Protein AF-A0A317XQA5-F1 (afdb_monomer_lite)

Foldseek 3Di:
DDDDDDDDDDDDDDDPDDDPDDDDDPPPPQDKDQAEEDQVVFCQQAADQGDFQKFKAFEPDDFSVQKIWGPVQNPQKYAYPVRGMIMGGAAAPVGWTWIAGHPFWIKTWHDQDQDPNGTWIKIWIGTPRDIDIDIGGGNDHPDHDYHDDDD

Organism: NCBI:txid1882483

Secondary structure (DSSP, 8-state):
-----------------------------PPEEPPEE-HHHHHHHHSTT--TTEEEEEESS--GGGEEEEGGGGGGEEE-TTSSEEEEE-B-SSS-EEEEETTTEEEEEEEEEEETTEEEEEEEEEETTEEEEEEE-TTSEEEEEPP----

Structure (mmCIF, N/CA/C/O backbone):
data_AF-A0A317XQA5-F1
#
_entry.id   AF-A0A317XQA5-F1
#
loop_
_atom_site.group_PDB
_atom_site.id
_atom_site.type_symbol
_atom_site.label_atom_id
_atom_site.label_alt_id
_atom_site.label_comp_id
_atom_site.label_asym_id
_atom_site.label_entity_id
_atom_site.label_seq_id
_atom_site.pdbx_PDB_ins_code
_atom_site.Cartn_x
_atom_site.Cartn_y
_atom_site.Cartn_z
_atom_sit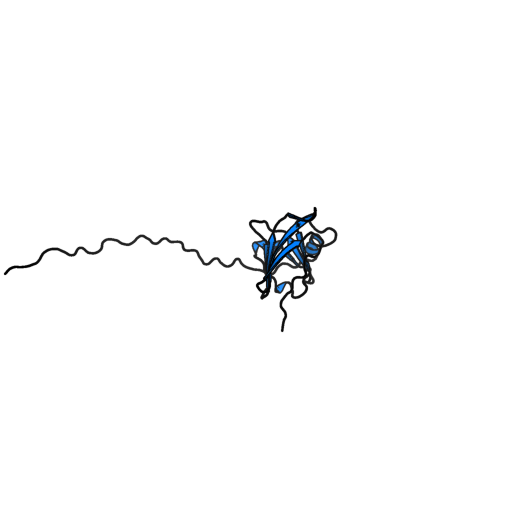e.occupancy
_atom_site.B_iso_or_equiv
_atom_site.auth_seq_id
_atom_site.auth_comp_id
_atom_site.auth_asym_id
_atom_site.auth_atom_id
_atom_site.pdbx_PDB_model_num
ATOM 1 N N . MET A 1 1 ? 91.161 17.624 8.466 1.00 48.50 1 MET A N 1
ATOM 2 C CA . MET A 1 1 ? 90.703 16.266 8.095 1.00 48.50 1 MET A CA 1
ATOM 3 C C . MET A 1 1 ? 90.103 15.613 9.326 1.00 48.50 1 MET A C 1
ATOM 5 O O . MET A 1 1 ? 90.507 15.982 10.418 1.00 48.50 1 MET A O 1
ATOM 9 N N . ILE A 1 2 ? 89.198 14.654 9.121 1.00 44.75 2 ILE A N 1
ATOM 10 C CA . ILE A 1 2 ? 88.363 13.944 10.108 1.00 44.75 2 ILE A CA 1
ATOM 11 C C . ILE A 1 2 ? 87.007 14.627 10.302 1.00 44.75 2 ILE A C 1
ATOM 13 O O . ILE A 1 2 ? 86.794 15.465 11.170 1.00 44.75 2 ILE A O 1
ATOM 17 N N . GLY A 1 3 ? 86.083 14.242 9.427 1.00 39.31 3 GLY A N 1
ATOM 18 C CA . GLY A 1 3 ? 84.662 14.478 9.578 1.00 39.31 3 GLY A CA 1
ATOM 19 C C . GLY A 1 3 ? 83.924 13.153 9.436 1.00 39.31 3 GLY A C 1
ATOM 20 O O . GLY A 1 3 ? 84.233 12.379 8.535 1.00 39.31 3 GLY A O 1
ATOM 21 N N . ARG A 1 4 ? 82.908 12.997 10.294 1.00 45.53 4 ARG A N 1
ATOM 22 C CA . ARG A 1 4 ? 81.760 12.080 10.210 1.00 45.53 4 ARG A CA 1
ATOM 23 C C . ARG A 1 4 ? 82.045 10.606 10.492 1.00 45.53 4 ARG A C 1
ATOM 25 O O . ARG A 1 4 ? 82.636 9.923 9.676 1.00 45.53 4 ARG A O 1
ATOM 32 N N . THR A 1 5 ? 81.465 10.086 11.573 1.00 46.94 5 THR A N 1
ATOM 33 C CA . THR A 1 5 ? 80.358 9.111 11.488 1.00 46.94 5 THR A CA 1
ATOM 34 C C . THR A 1 5 ? 79.677 9.052 12.855 1.00 46.94 5 THR A C 1
ATOM 36 O O . THR A 1 5 ? 80.315 8.689 13.837 1.00 46.94 5 THR A O 1
ATOM 39 N N . VAL A 1 6 ? 78.403 9.434 12.942 1.00 49.72 6 VAL A N 1
ATOM 40 C CA . VAL A 1 6 ? 77.601 9.268 14.158 1.00 49.72 6 VAL A CA 1
ATOM 41 C C . VAL A 1 6 ? 76.166 8.884 13.769 1.00 49.72 6 VAL A C 1
ATOM 43 O O . VAL A 1 6 ? 75.566 9.537 12.920 1.00 49.72 6 VAL A O 1
ATOM 46 N N . LEU A 1 7 ? 75.673 7.864 14.482 1.00 48.03 7 LEU A N 1
ATOM 47 C CA . LEU A 1 7 ? 74.283 7.485 14.788 1.00 48.03 7 LEU A CA 1
ATOM 48 C C . LEU A 1 7 ? 73.456 6.689 13.753 1.00 48.03 7 LEU A C 1
ATOM 50 O O . LEU A 1 7 ? 72.710 7.220 12.942 1.00 48.03 7 LEU A O 1
ATOM 54 N N . THR A 1 8 ? 73.598 5.365 13.880 1.00 49.31 8 THR A N 1
ATOM 55 C CA . THR A 1 8 ? 72.561 4.354 14.191 1.00 49.31 8 THR A CA 1
ATOM 56 C C . THR A 1 8 ? 71.133 4.567 13.661 1.00 49.31 8 THR A C 1
ATOM 58 O O . THR A 1 8 ? 70.359 5.347 14.208 1.00 49.31 8 THR A O 1
ATOM 61 N N . PHE A 1 9 ? 70.736 3.743 12.684 1.00 46.00 9 PHE A N 1
ATOM 62 C CA . PHE A 1 9 ? 69.337 3.522 12.306 1.00 46.00 9 PHE A CA 1
ATOM 63 C C . PHE A 1 9 ? 68.719 2.432 13.195 1.00 46.00 9 PHE A C 1
ATOM 65 O O . PHE A 1 9 ? 69.085 1.264 13.087 1.00 46.00 9 PHE A O 1
ATOM 72 N N . ALA A 1 10 ? 67.761 2.804 14.042 1.00 55.62 10 ALA A N 1
ATOM 73 C CA . ALA A 1 10 ? 66.785 1.883 14.617 1.00 55.62 10 ALA A CA 1
ATOM 74 C C . ALA A 1 10 ? 65.452 2.139 13.905 1.00 55.62 10 ALA A C 1
ATOM 76 O O . ALA A 1 10 ? 64.848 3.196 14.085 1.00 55.62 10 ALA A O 1
ATOM 77 N N . LEU A 1 11 ? 65.023 1.211 13.049 1.00 50.00 11 LEU A N 1
ATOM 78 C CA . LEU A 1 11 ? 63.776 1.326 12.296 1.00 50.00 11 LEU A CA 1
ATOM 79 C C . LEU A 1 11 ? 62.838 0.161 12.627 1.00 50.00 11 LEU A C 1
ATOM 81 O O . LEU A 1 11 ? 63.187 -1.000 12.442 1.00 50.00 11 LEU A O 1
ATOM 85 N N . LEU A 1 12 ? 61.629 0.566 13.032 1.00 45.25 12 LEU A N 1
ATO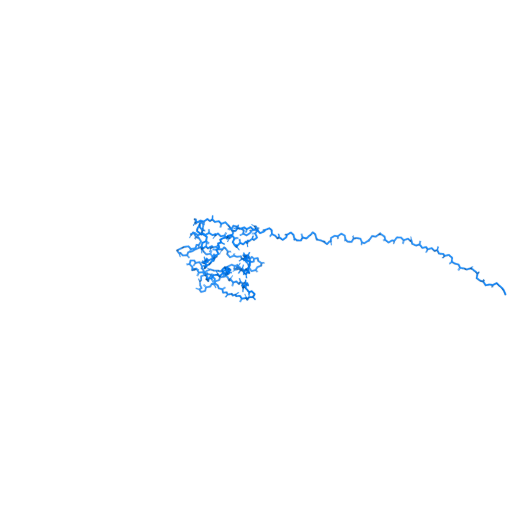M 86 C CA . LEU A 1 12 ? 60.336 -0.116 12.908 1.00 45.25 12 LEU A CA 1
ATOM 87 C C . LEU A 1 12 ? 60.011 -1.214 13.929 1.00 45.25 12 LEU A C 1
ATOM 89 O O . LEU A 1 12 ? 59.957 -2.401 13.623 1.00 45.25 12 LEU A O 1
ATOM 93 N N . ALA A 1 13 ? 59.647 -0.764 15.131 1.00 50.22 13 ALA A N 1
ATOM 94 C CA . ALA A 1 13 ? 58.712 -1.485 15.984 1.00 50.22 13 ALA A CA 1
ATOM 95 C C . ALA A 1 13 ? 57.264 -1.062 15.661 1.00 50.22 13 ALA A C 1
ATOM 97 O O . ALA A 1 13 ? 56.937 0.122 15.678 1.00 50.22 13 ALA A O 1
ATOM 98 N N . SER A 1 14 ? 56.424 -2.069 15.422 1.00 55.62 14 SER A N 1
ATOM 99 C CA . SER A 1 14 ? 54.990 -2.124 15.737 1.00 55.62 14 SER A CA 1
ATOM 100 C C . SER A 1 14 ? 54.060 -1.050 15.159 1.00 55.62 14 SER A C 1
ATOM 102 O 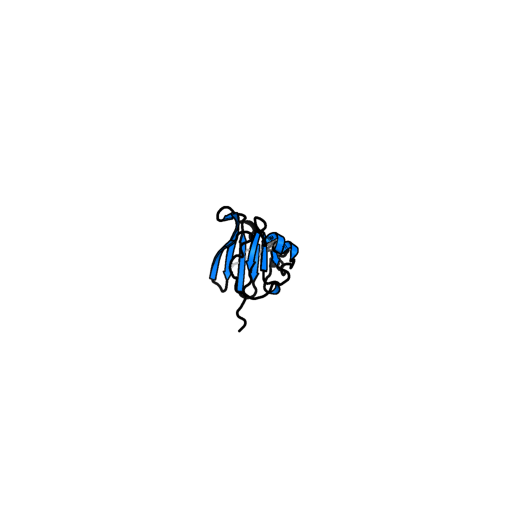O . SER A 1 14 ? 53.789 -0.018 15.765 1.00 55.62 14 SER A O 1
ATOM 104 N N . SER A 1 15 ? 53.420 -1.386 14.038 1.00 51.62 15 SER A N 1
ATOM 105 C CA . SER A 1 15 ? 52.163 -0.759 13.601 1.00 51.62 15 SER A CA 1
ATOM 106 C C . SER A 1 15 ? 51.168 -1.826 13.128 1.00 51.62 15 SER A C 1
ATOM 108 O O . SER A 1 15 ? 50.674 -1.785 12.008 1.00 51.62 15 SER A O 1
ATOM 110 N N . ILE A 1 16 ? 50.895 -2.820 13.976 1.00 59.44 16 ILE A N 1
ATOM 111 C CA . ILE A 1 16 ? 49.748 -3.725 13.823 1.00 59.44 16 ILE A CA 1
ATOM 112 C C . ILE A 1 16 ? 48.864 -3.496 15.044 1.00 59.44 16 ILE A C 1
ATOM 114 O O . ILE A 1 16 ? 49.242 -3.928 16.127 1.00 59.44 16 ILE A O 1
ATOM 118 N N . ALA A 1 17 ? 47.745 -2.785 14.871 1.00 53.75 17 ALA A N 1
ATOM 119 C CA . ALA A 1 17 ? 46.478 -2.977 15.598 1.00 53.75 17 ALA A CA 1
ATOM 120 C C . ALA A 1 17 ? 45.542 -1.766 15.420 1.00 53.75 17 ALA A C 1
ATOM 122 O O . ALA A 1 17 ? 45.226 -1.091 16.387 1.00 53.75 17 ALA A O 1
ATOM 123 N N . TYR A 1 18 ? 45.074 -1.502 14.199 1.00 50.28 18 TYR A N 1
ATOM 124 C CA . TYR A 1 18 ? 43.815 -0.770 13.988 1.00 50.28 18 TYR A CA 1
ATOM 125 C C . TYR A 1 18 ? 43.137 -1.306 12.726 1.00 50.28 18 TYR A C 1
ATOM 127 O O . TYR A 1 18 ? 43.033 -0.628 11.711 1.00 50.28 18 TYR A O 1
ATOM 135 N N . LEU A 1 19 ? 42.696 -2.562 12.785 1.00 56.81 19 LEU A N 1
ATOM 136 C CA . LEU A 1 19 ? 41.531 -2.965 12.008 1.00 56.81 19 LEU A CA 1
ATOM 137 C C . LEU A 1 19 ? 40.319 -2.678 12.894 1.00 56.81 19 LEU A C 1
ATOM 139 O O . LEU A 1 19 ? 40.044 -3.482 13.789 1.00 56.81 19 LEU A O 1
ATOM 143 N N . PRO A 1 20 ? 39.568 -1.582 12.691 1.00 54.59 20 PRO A N 1
ATOM 144 C CA . PRO A 1 20 ? 38.160 -1.684 12.977 1.00 54.59 20 PRO A CA 1
ATOM 145 C C . PRO A 1 20 ? 37.610 -2.665 11.938 1.00 54.59 20 PRO A C 1
ATOM 147 O O . PRO A 1 20 ? 37.438 -2.355 10.761 1.00 54.59 20 PRO A O 1
ATOM 150 N N . ALA A 1 21 ? 37.386 -3.897 12.392 1.00 60.78 21 ALA A N 1
ATOM 151 C CA . ALA A 1 21 ? 36.287 -4.685 11.871 1.00 60.78 21 ALA A CA 1
ATOM 152 C C . ALA A 1 21 ? 35.014 -3.817 11.885 1.00 60.78 21 ALA A C 1
ATOM 154 O O . ALA A 1 21 ? 34.903 -2.899 12.697 1.00 60.78 21 ALA A O 1
ATOM 155 N N . PHE A 1 22 ? 34.066 -4.155 11.014 1.00 59.06 22 PHE A N 1
ATOM 156 C CA . PHE A 1 22 ? 32.778 -3.489 10.791 1.00 59.06 22 PHE A CA 1
ATOM 157 C C . PHE A 1 22 ? 32.811 -2.322 9.793 1.00 59.06 22 PHE A C 1
ATOM 159 O O . PHE A 1 22 ? 32.891 -1.154 10.150 1.00 59.06 22 PHE A O 1
ATOM 166 N N . ALA A 1 23 ? 32.590 -2.653 8.524 1.00 52.88 23 ALA A N 1
ATOM 167 C CA . ALA A 1 23 ? 31.754 -1.829 7.659 1.00 52.88 23 ALA A CA 1
ATOM 168 C C . ALA A 1 23 ? 30.839 -2.780 6.883 1.00 52.88 23 ALA A C 1
ATOM 170 O O . ALA A 1 23 ? 31.167 -3.240 5.798 1.00 52.88 23 ALA A O 1
ATOM 171 N N . GLN A 1 24 ? 29.791 -3.176 7.608 1.00 51.84 24 GLN A N 1
ATOM 172 C CA . GLN A 1 24 ? 28.468 -3.613 7.170 1.00 51.84 24 GLN A CA 1
ATOM 173 C C . GLN A 1 24 ? 28.415 -4.361 5.835 1.00 51.84 24 GLN A C 1
ATOM 175 O O . GLN A 1 24 ? 28.574 -3.782 4.762 1.00 51.84 24 GLN A O 1
ATOM 180 N N . SER A 1 25 ? 28.109 -5.661 5.939 1.00 53.06 25 SER A N 1
ATOM 181 C CA . SER A 1 25 ? 27.490 -6.444 4.871 1.00 53.06 25 SER A CA 1
ATOM 182 C C . SER A 1 25 ? 26.544 -5.551 4.069 1.00 53.06 25 SER A C 1
ATOM 184 O O . SER A 1 25 ? 25.810 -4.789 4.707 1.00 53.06 25 SER A O 1
ATOM 186 N N . PRO A 1 26 ? 26.558 -5.614 2.724 1.00 49.97 26 PRO A N 1
ATOM 187 C CA . PRO A 1 26 ? 25.599 -4.862 1.930 1.00 49.97 26 PRO A CA 1
ATOM 188 C C . PRO A 1 26 ? 24.230 -5.143 2.526 1.00 49.97 26 PRO A C 1
ATOM 190 O O . PRO A 1 26 ? 23.896 -6.315 2.722 1.00 49.97 26 PRO A O 1
ATOM 193 N N . ASP A 1 27 ? 23.521 -4.075 2.896 1.00 48.62 27 ASP A N 1
ATOM 194 C CA . ASP A 1 27 ? 22.102 -4.125 3.212 1.00 48.62 27 ASP A CA 1
ATOM 195 C C . ASP A 1 27 ? 21.492 -4.989 2.114 1.00 48.62 27 ASP A C 1
ATOM 197 O O . ASP A 1 27 ? 21.475 -4.607 0.940 1.00 48.62 27 ASP A O 1
ATOM 201 N N . SER A 1 28 ? 21.172 -6.237 2.451 1.00 56.84 28 SER A N 1
ATOM 202 C CA . SER A 1 28 ? 20.471 -7.121 1.546 1.00 56.84 28 SER A CA 1
ATOM 203 C C . SER A 1 28 ? 19.145 -6.422 1.362 1.00 56.84 28 SER A C 1
ATOM 205 O O . SER A 1 28 ? 18.341 -6.446 2.296 1.00 56.84 28 SER A O 1
ATOM 207 N N . ASP A 1 29 ? 19.008 -5.717 0.234 1.00 63.34 29 ASP A N 1
ATOM 208 C CA . ASP A 1 29 ? 17.820 -4.954 -0.130 1.00 63.34 29 ASP A CA 1
ATOM 209 C C . ASP A 1 29 ? 16.622 -5.799 0.300 1.00 63.34 29 ASP A C 1
ATOM 211 O O . ASP A 1 29 ? 16.541 -6.964 -0.125 1.00 63.34 29 ASP A O 1
ATOM 215 N N . PRO A 1 30 ? 15.829 -5.336 1.286 1.00 74.00 30 PRO A N 1
ATOM 216 C CA . PRO A 1 30 ? 14.912 -6.208 1.991 1.00 74.00 30 PRO A CA 1
ATOM 217 C C . PRO A 1 30 ? 14.044 -6.916 0.963 1.00 74.00 30 PRO A C 1
ATOM 219 O O . PRO A 1 30 ? 13.442 -6.270 0.105 1.00 74.00 30 PRO A O 1
ATOM 222 N N . SER A 1 31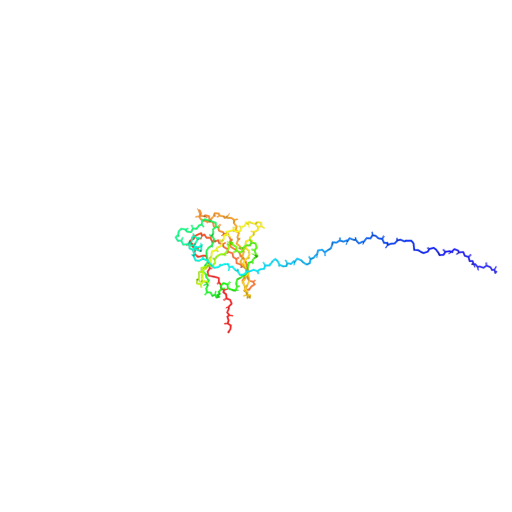 ? 14.041 -8.251 1.017 1.00 88.12 31 SER A N 1
ATOM 223 C CA . SER A 1 31 ? 13.481 -9.069 -0.053 1.00 88.12 31 SER A CA 1
ATOM 224 C C . SER A 1 31 ? 12.069 -8.604 -0.379 1.00 88.12 31 SER A C 1
ATOM 226 O O . SER A 1 31 ? 11.196 -8.528 0.496 1.00 88.12 31 SER A O 1
ATOM 228 N N . ARG A 1 32 ? 11.863 -8.258 -1.648 1.00 91.31 32 ARG A N 1
ATOM 229 C CA . ARG A 1 32 ? 10.570 -7.827 -2.161 1.00 91.31 32 ARG A CA 1
ATOM 230 C C . ARG A 1 32 ? 9.819 -9.011 -2.741 1.00 91.31 32 ARG A C 1
ATOM 232 O O . ARG A 1 32 ? 10.409 -9.873 -3.387 1.00 91.31 32 ARG A O 1
ATOM 239 N N . VAL A 1 33 ? 8.518 -9.048 -2.496 1.00 94.75 33 VAL A N 1
ATOM 240 C CA . VAL A 1 33 ? 7.619 -10.114 -2.944 1.00 94.75 33 VAL A CA 1
ATOM 241 C C . VAL A 1 33 ? 6.366 -9.513 -3.558 1.00 94.75 33 VAL A C 1
ATOM 243 O O . VAL A 1 33 ? 5.977 -8.391 -3.223 1.00 94.75 33 VAL A O 1
ATOM 246 N N . SER A 1 34 ? 5.720 -10.267 -4.444 1.00 93.38 34 SER A N 1
ATOM 247 C CA . SER A 1 34 ? 4.394 -9.903 -4.932 1.00 93.38 34 SER A CA 1
ATOM 248 C C . SER A 1 34 ? 3.367 -10.008 -3.792 1.00 93.38 34 SER A C 1
ATOM 250 O O . SER A 1 34 ? 3.432 -10.954 -2.988 1.00 93.38 34 SER A O 1
ATOM 252 N N . PRO A 1 35 ? 2.425 -9.056 -3.697 1.00 93.94 35 PRO A N 1
ATOM 253 C CA . PRO A 1 35 ? 1.314 -9.131 -2.757 1.00 93.94 35 PRO A CA 1
ATOM 254 C C . PRO A 1 35 ? 0.459 -10.383 -2.961 1.00 93.94 35 PRO A C 1
ATOM 256 O O . PRO A 1 35 ? 0.388 -10.940 -4.059 1.00 93.94 35 PRO A O 1
ATOM 259 N N . LYS A 1 36 ? -0.218 -10.818 -1.897 1.00 95.50 36 LYS A N 1
ATOM 260 C CA . LYS A 1 36 ? -1.131 -11.964 -1.964 1.00 95.50 36 LYS A CA 1
ATOM 261 C C . LYS A 1 36 ? -2.437 -11.578 -2.657 1.00 95.50 36 LYS A C 1
ATOM 263 O O . LYS A 1 36 ? -2.865 -10.424 -2.620 1.00 95.50 36 LYS A O 1
ATOM 268 N N . MET A 1 37 ? -3.089 -12.574 -3.249 1.00 96.06 37 MET A N 1
ATOM 269 C CA . MET A 1 37 ? -4.446 -12.456 -3.777 1.00 96.06 37 MET A CA 1
ATOM 270 C C . MET A 1 37 ? -5.391 -13.274 -2.901 1.00 96.06 37 MET A C 1
ATOM 272 O O . MET A 1 37 ? -5.213 -14.484 -2.770 1.00 96.06 37 MET A O 1
ATOM 276 N N . ASP A 1 38 ? -6.388 -12.619 -2.313 1.00 96.88 38 ASP A N 1
ATOM 277 C CA . ASP A 1 38 ? -7.418 -13.269 -1.501 1.00 96.88 38 ASP A CA 1
ATOM 278 C C . ASP A 1 38 ? -8.710 -12.444 -1.548 1.00 96.88 38 ASP A C 1
ATOM 280 O O . ASP A 1 38 ? -8.841 -11.390 -0.924 1.00 96.88 38 ASP A O 1
ATOM 284 N N . ASP A 1 39 ? -9.689 -12.937 -2.307 1.00 95.88 39 ASP A N 1
ATOM 285 C CA . ASP A 1 39 ? -10.972 -12.261 -2.503 1.00 95.88 39 ASP A CA 1
ATOM 286 C C . ASP A 1 39 ? -11.794 -12.141 -1.217 1.00 95.88 39 ASP A C 1
ATOM 288 O O . ASP A 1 39 ? -12.578 -11.200 -1.080 1.00 95.88 39 ASP A O 1
ATOM 292 N N . ALA A 1 40 ? -11.665 -13.096 -0.293 1.00 96.38 40 ALA A N 1
ATOM 293 C CA . ALA A 1 40 ? -12.429 -13.083 0.946 1.00 96.38 40 ALA A CA 1
ATOM 294 C C . ALA A 1 40 ? -11.896 -11.992 1.878 1.00 96.38 40 ALA A C 1
ATOM 296 O O . ALA A 1 40 ? -12.677 -11.171 2.367 1.00 96.38 40 ALA A O 1
ATOM 297 N N . ILE A 1 41 ? -10.571 -11.932 2.047 1.00 95.69 41 ILE A N 1
ATOM 298 C CA . ILE A 1 41 ? -9.921 -10.899 2.862 1.00 95.69 41 ILE A CA 1
ATOM 299 C C . ILE A 1 41 ? -10.108 -9.520 2.220 1.00 95.69 41 ILE A C 1
ATOM 301 O O . ILE A 1 41 ? -10.525 -8.579 2.897 1.00 95.69 41 ILE A O 1
ATOM 305 N N . TRP A 1 42 ? -9.904 -9.394 0.904 1.00 94.94 42 TRP A N 1
ATOM 306 C CA . TRP A 1 42 ? -10.128 -8.124 0.209 1.00 94.94 42 TRP A CA 1
ATOM 307 C C . TRP A 1 42 ? -11.569 -7.621 0.384 1.00 94.94 42 TRP A C 1
ATOM 309 O O . TRP A 1 42 ? -11.776 -6.454 0.721 1.00 94.94 42 TRP A O 1
ATOM 319 N N . LYS A 1 43 ? -12.581 -8.488 0.221 1.00 93.81 43 LYS A N 1
ATOM 320 C CA . LYS A 1 43 ? -13.987 -8.097 0.424 1.00 93.81 43 LYS A CA 1
ATOM 321 C C . LYS A 1 43 ? -14.242 -7.628 1.849 1.00 93.81 43 LYS A C 1
ATOM 323 O O . LYS A 1 43 ? -14.920 -6.616 2.029 1.00 93.81 43 LYS A O 1
ATOM 328 N N . GLN A 1 44 ? -13.686 -8.321 2.841 1.00 93.88 44 GLN A N 1
ATOM 329 C CA . GLN A 1 44 ? -13.790 -7.923 4.243 1.00 93.88 44 GLN A CA 1
ATOM 330 C C . GLN A 1 44 ? -13.208 -6.520 4.478 1.00 93.88 44 GLN A C 1
ATOM 332 O O . GLN A 1 44 ? -13.796 -5.714 5.202 1.00 93.88 44 GLN A O 1
ATOM 337 N N . TRP A 1 45 ? -12.074 -6.198 3.856 1.00 93.19 45 TRP A N 1
ATOM 338 C CA . TRP A 1 45 ? -11.430 -4.896 4.024 1.00 93.19 45 TRP A CA 1
ATOM 339 C C . TRP A 1 45 ? -12.144 -3.777 3.267 1.00 93.19 45 TRP A C 1
ATOM 341 O O . TRP A 1 45 ? -12.285 -2.674 3.797 1.00 93.19 45 TRP A O 1
ATOM 351 N N . CYS A 1 46 ? -12.613 -4.059 2.050 1.00 90.75 46 CYS A N 1
ATOM 352 C CA . CYS A 1 46 ? -12.902 -3.022 1.062 1.00 90.75 46 CYS A CA 1
ATOM 353 C C . CYS A 1 46 ? -14.348 -2.906 0.591 1.00 90.75 46 CYS A C 1
ATOM 355 O O . CYS A 1 46 ? -14.654 -1.971 -0.146 1.00 90.75 46 CYS A O 1
ATOM 357 N N . THR A 1 47 ? -15.251 -3.795 1.006 1.00 90.12 47 THR A N 1
ATOM 358 C CA . THR A 1 47 ? -16.666 -3.726 0.603 1.00 90.12 47 THR A CA 1
ATOM 359 C C . THR A 1 47 ? -17.584 -3.302 1.750 1.00 90.12 47 THR A C 1
ATOM 361 O O . THR A 1 47 ? -17.229 -3.376 2.927 1.00 90.12 47 THR A O 1
ATOM 364 N N . GLY A 1 48 ? -18.784 -2.817 1.412 1.00 88.12 48 GLY A N 1
ATOM 365 C CA . GLY A 1 48 ? -19.744 -2.316 2.397 1.00 88.12 48 GLY A CA 1
ATOM 366 C C . GLY A 1 48 ? -19.206 -1.091 3.140 1.00 88.12 48 GLY A C 1
ATOM 367 O O . GLY A 1 48 ? -18.837 -0.099 2.518 1.00 88.12 48 GLY A O 1
ATOM 368 N N . ALA A 1 49 ? -19.163 -1.155 4.473 1.00 85.12 49 ALA A N 1
ATOM 369 C CA . ALA A 1 49 ? -18.567 -0.098 5.294 1.00 85.12 49 ALA A CA 1
ATOM 370 C C . ALA A 1 49 ? -17.023 -0.121 5.294 1.00 85.12 49 ALA A C 1
ATOM 372 O O . ALA A 1 49 ? -16.406 0.862 5.706 1.00 85.12 49 ALA A O 1
ATOM 373 N N . GLY A 1 50 ? -16.415 -1.220 4.833 1.00 87.31 50 GLY A N 1
ATOM 374 C CA . GLY A 1 50 ? -14.984 -1.485 4.942 1.00 87.31 50 GLY A CA 1
ATOM 375 C C . GLY A 1 50 ? -14.513 -1.741 6.378 1.00 87.31 50 GLY A C 1
ATOM 376 O O . GLY A 1 50 ? -15.234 -1.513 7.353 1.00 87.31 50 GLY A O 1
ATOM 377 N N . THR A 1 51 ? -13.279 -2.224 6.511 1.00 93.38 51 THR A N 1
ATOM 378 C CA . THR A 1 51 ? -12.628 -2.408 7.816 1.00 93.38 51 THR A CA 1
ATOM 379 C C . THR A 1 51 ? -11.862 -1.132 8.195 1.00 93.38 51 THR A C 1
ATOM 381 O O . THR A 1 51 ? -11.114 -0.615 7.365 1.00 93.38 51 THR A O 1
ATOM 384 N N . PRO A 1 52 ? -12.005 -0.598 9.427 1.00 92.62 52 PRO A N 1
ATOM 385 C CA . PRO A 1 52 ? -11.189 0.516 9.914 1.00 92.62 52 PRO A CA 1
ATOM 386 C C . PRO A 1 52 ? -9.688 0.306 9.696 1.00 92.62 52 PRO A C 1
ATOM 388 O O . PRO A 1 52 ? -9.208 -0.823 9.752 1.00 92.62 52 PRO A O 1
ATOM 391 N N . ASN A 1 53 ? -8.944 1.398 9.498 1.00 93.44 53 ASN A N 1
ATOM 392 C CA . ASN A 1 53 ? -7.486 1.384 9.294 1.00 93.44 53 ASN A CA 1
ATOM 393 C C . ASN A 1 53 ? -7.032 0.608 8.046 1.00 93.44 53 ASN A C 1
ATOM 395 O O . ASN A 1 53 ? -5.904 0.128 7.995 1.00 93.44 53 ASN A O 1
ATOM 399 N N . HIS A 1 54 ? -7.907 0.504 7.044 1.00 93.12 54 HIS A N 1
ATOM 400 C CA . HIS A 1 54 ? -7.565 -0.023 5.732 1.00 93.12 54 HIS A CA 1
ATOM 401 C C . HIS A 1 54 ? -7.871 1.012 4.649 1.00 93.12 54 HIS A C 1
ATOM 403 O O . HIS A 1 54 ? -8.878 1.725 4.701 1.00 93.12 54 HIS A O 1
ATOM 409 N N . ALA A 1 55 ? -6.990 1.077 3.659 1.00 89.81 55 ALA A N 1
ATOM 410 C CA . ALA A 1 55 ? -7.164 1.824 2.427 1.00 89.81 55 ALA A CA 1
ATOM 411 C C . ALA A 1 55 ? -7.477 0.854 1.289 1.00 89.81 55 ALA A C 1
ATOM 413 O O . ALA A 1 55 ? -6.900 -0.226 1.212 1.00 89.81 55 ALA A O 1
ATOM 414 N N . CYS A 1 56 ? -8.382 1.243 0.400 1.00 89.81 56 CYS A N 1
ATOM 415 C CA . CYS A 1 56 ? -8.824 0.410 -0.711 1.00 89.81 56 CYS A CA 1
ATOM 416 C C . CYS A 1 56 ? -8.628 1.163 -2.013 1.00 89.81 56 CYS A C 1
ATOM 418 O O . CYS A 1 56 ? -8.937 2.349 -2.082 1.00 89.81 56 CYS A O 1
ATOM 420 N N . PHE A 1 57 ? -8.132 0.478 -3.032 1.00 87.19 57 PHE A N 1
ATOM 421 C CA . PHE A 1 57 ? -7.684 1.091 -4.275 1.00 87.19 57 PHE A CA 1
ATOM 422 C C . PHE A 1 57 ? -8.270 0.360 -5.474 1.00 87.19 57 PHE A C 1
ATOM 424 O O . PHE A 1 57 ? -8.527 -0.849 -5.428 1.00 87.19 57 PHE A O 1
ATOM 431 N N . HIS A 1 58 ? -8.449 1.112 -6.554 1.00 86.12 58 HIS A N 1
ATOM 432 C CA . HIS A 1 58 ? -8.803 0.596 -7.866 1.00 86.12 58 HIS A CA 1
ATOM 433 C C . HIS A 1 58 ? -7.632 0.815 -8.826 1.00 86.12 58 HIS A C 1
ATOM 435 O O . HIS A 1 58 ? -7.071 1.907 -8.916 1.00 86.12 58 HIS A O 1
ATOM 441 N N . LEU A 1 59 ? -7.253 -0.246 -9.527 1.00 80.75 59 LEU A N 1
ATOM 442 C CA . LEU A 1 59 ? -6.184 -0.232 -10.512 1.00 80.75 59 LEU A CA 1
ATOM 443 C C . LEU A 1 59 ? -6.772 0.183 -11.855 1.00 80.75 59 LEU A C 1
ATOM 445 O O . LEU A 1 59 ? -7.599 -0.532 -12.414 1.00 80.75 59 LEU A O 1
ATOM 449 N N . ILE A 1 60 ? -6.322 1.311 -12.406 1.00 74.62 60 ILE A N 1
ATOM 450 C CA . ILE A 1 60 ? -6.751 1.724 -13.752 1.00 74.62 60 ILE A CA 1
ATOM 451 C C . ILE A 1 60 ? -6.153 0.789 -14.811 1.00 74.62 60 ILE A C 1
ATOM 453 O O . ILE A 1 60 ? -6.756 0.530 -15.852 1.00 74.62 60 ILE A O 1
ATOM 457 N N . LYS A 1 61 ? -4.913 0.349 -14.578 1.00 74.00 61 LYS A N 1
ATOM 458 C CA . LYS A 1 61 ? -4.090 -0.446 -15.496 1.00 74.00 61 LYS A CA 1
ATOM 459 C C . LYS A 1 61 ? -3.187 -1.388 -14.703 1.00 74.00 61 LYS A C 1
ATOM 461 O O . LYS A 1 61 ? -3.128 -1.290 -13.483 1.00 74.00 61 LYS A O 1
ATOM 466 N N . GLY A 1 62 ? -2.466 -2.253 -15.412 1.00 79.94 62 GLY A N 1
ATOM 467 C CA . GLY A 1 62 ? -1.518 -3.196 -14.824 1.00 79.94 62 GLY A CA 1
ATOM 468 C C . GLY A 1 62 ? -2.190 -4.390 -14.160 1.00 79.94 62 GLY A C 1
ATOM 469 O O . GLY A 1 62 ? -3.386 -4.636 -14.327 1.00 79.94 62 GLY A O 1
ATOM 470 N N . SER A 1 63 ? -1.396 -5.150 -13.423 1.00 85.38 63 SER A N 1
ATOM 471 C CA . SER A 1 63 ? -1.834 -6.303 -12.648 1.00 85.38 63 SER A CA 1
ATOM 472 C C . SER A 1 63 ? -1.042 -6.409 -11.348 1.00 85.38 63 SER A C 1
ATOM 474 O O . SER A 1 63 ? -0.015 -5.759 -11.182 1.00 85.38 63 SER A O 1
ATOM 476 N N . HIS A 1 64 ? -1.486 -7.266 -10.428 1.00 87.25 64 HIS A N 1
ATOM 477 C CA . HIS A 1 64 ? -0.805 -7.501 -9.150 1.00 87.25 64 HIS A CA 1
ATOM 478 C C . HIS A 1 64 ? 0.689 -7.858 -9.274 1.00 87.25 64 HIS A C 1
ATOM 480 O O . HIS A 1 64 ? 1.439 -7.631 -8.328 1.00 87.25 64 HIS A O 1
ATOM 486 N N . THR A 1 65 ? 1.138 -8.391 -10.417 1.00 90.50 65 THR A N 1
ATOM 487 C CA . THR A 1 65 ? 2.552 -8.727 -10.641 1.00 90.50 65 THR A CA 1
ATOM 488 C C . THR A 1 65 ? 3.439 -7.501 -10.822 1.00 90.50 65 THR A C 1
ATOM 490 O O . THR A 1 65 ? 4.638 -7.602 -10.599 1.00 90.50 65 THR A O 1
ATOM 493 N N . ASP A 1 66 ? 2.863 -6.351 -11.179 1.00 90.19 66 ASP A N 1
ATOM 494 C CA . ASP A 1 66 ? 3.595 -5.086 -11.334 1.00 90.19 66 ASP A CA 1
ATOM 495 C C . ASP A 1 66 ? 3.915 -4.443 -9.975 1.00 90.19 66 ASP A C 1
ATOM 497 O O . ASP A 1 66 ? 4.615 -3.431 -9.902 1.00 90.19 66 ASP A O 1
ATOM 501 N N . TYR A 1 67 ? 3.383 -5.017 -8.892 1.00 91.88 67 TYR A N 1
ATOM 502 C CA . TYR A 1 67 ? 3.491 -4.510 -7.536 1.00 91.88 67 TYR A CA 1
ATOM 503 C C . TYR A 1 67 ? 4.410 -5.398 -6.706 1.00 91.88 67 TYR A C 1
ATOM 505 O O . TYR A 1 67 ? 4.315 -6.627 -6.724 1.00 91.88 67 TYR A O 1
ATOM 513 N N . SER A 1 68 ? 5.277 -4.771 -5.916 1.00 94.94 68 SER A N 1
ATOM 514 C CA . SER A 1 68 ? 6.122 -5.486 -4.965 1.00 94.94 68 SER A CA 1
ATOM 515 C C . SER A 1 68 ? 6.245 -4.752 -3.640 1.00 94.94 68 SER A C 1
ATOM 517 O O . SER A 1 68 ? 6.272 -3.522 -3.562 1.00 94.94 68 SER A O 1
ATOM 519 N N . VAL A 1 69 ? 6.319 -5.528 -2.569 1.00 95.44 69 VAL A N 1
ATOM 520 C CA . VAL A 1 69 ? 6.299 -5.039 -1.187 1.00 95.44 69 VAL A CA 1
ATOM 521 C C . VAL A 1 69 ? 7.389 -5.737 -0.404 1.00 95.44 69 VAL A C 1
ATOM 523 O O . VAL A 1 69 ? 7.871 -6.788 -0.824 1.00 95.44 69 VAL A O 1
ATOM 526 N N . LEU A 1 70 ? 7.794 -5.174 0.731 1.00 95.75 70 LEU A N 1
ATOM 527 C CA . LEU A 1 70 ? 8.731 -5.874 1.603 1.00 95.75 70 LEU A CA 1
ATOM 528 C C . LEU A 1 70 ? 8.095 -7.170 2.107 1.00 95.75 70 LEU A C 1
ATOM 530 O O . LEU A 1 70 ? 6.910 -7.197 2.429 1.00 95.75 70 LEU A O 1
ATOM 534 N N . THR A 1 71 ? 8.893 -8.231 2.235 1.00 95.56 71 THR A N 1
ATOM 535 C CA . THR A 1 71 ? 8.409 -9.534 2.734 1.00 95.56 71 THR A CA 1
ATOM 536 C C . THR A 1 71 ? 7.674 -9.394 4.075 1.00 95.56 71 THR A C 1
ATOM 538 O O . THR A 1 71 ? 6.644 -10.029 4.274 1.00 95.56 71 THR A O 1
ATOM 541 N N . LYS A 1 72 ? 8.144 -8.505 4.966 1.00 95.19 72 LYS A N 1
ATOM 542 C CA . LYS A 1 72 ? 7.507 -8.230 6.269 1.00 95.19 72 LYS A CA 1
ATOM 543 C C . LYS A 1 72 ? 6.096 -7.627 6.176 1.00 95.19 72 LYS A C 1
ATOM 545 O O . LYS A 1 72 ? 5.346 -7.691 7.143 1.00 95.19 72 LYS A O 1
ATOM 550 N N . ASP A 1 73 ? 5.754 -7.035 5.036 1.00 96.50 73 ASP A N 1
ATOM 551 C CA . ASP A 1 73 ? 4.497 -6.323 4.805 1.00 96.50 73 ASP A CA 1
ATOM 552 C C . ASP A 1 73 ? 3.577 -7.073 3.831 1.00 96.50 73 ASP A C 1
ATOM 554 O O . ASP A 1 73 ? 2.507 -6.575 3.491 1.00 96.50 73 ASP A O 1
ATOM 558 N N . GLN A 1 74 ? 3.956 -8.282 3.395 1.00 95.38 74 GLN A N 1
ATOM 559 C CA . GLN A 1 74 ? 3.202 -9.046 2.398 1.00 95.38 74 GLN A CA 1
ATOM 560 C C . GLN A 1 74 ? 1.745 -9.296 2.815 1.00 95.38 74 GLN A C 1
ATOM 562 O O . GLN A 1 74 ? 0.851 -9.220 1.979 1.00 95.38 74 GLN A O 1
ATOM 567 N N . ASP A 1 75 ? 1.502 -9.568 4.098 1.00 95.75 75 ASP A N 1
ATOM 568 C CA . ASP A 1 75 ? 0.159 -9.838 4.631 1.00 95.75 75 ASP A CA 1
ATOM 569 C C . ASP A 1 75 ? -0.684 -8.581 4.857 1.00 95.75 75 ASP A C 1
ATOM 571 O O . ASP A 1 75 ? -1.885 -8.678 5.097 1.00 95.75 75 ASP A O 1
ATOM 575 N N . LYS A 1 76 ? -0.079 -7.396 4.748 1.00 96.62 76 LYS A N 1
ATOM 576 C CA . LYS A 1 76 ? -0.768 -6.114 4.929 1.00 96.62 76 LYS A CA 1
ATOM 577 C C . LYS A 1 76 ? -1.389 -5.602 3.638 1.00 96.62 76 LYS A C 1
ATOM 579 O O . LYS A 1 76 ? -2.020 -4.551 3.649 1.00 96.62 76 LYS A O 1
ATOM 584 N N . ILE A 1 77 ? -1.179 -6.298 2.519 1.00 95.69 77 ILE A N 1
ATOM 585 C CA . ILE A 1 77 ? -1.645 -5.893 1.194 1.00 95.69 77 ILE A CA 1
ATOM 586 C C . ILE A 1 77 ? -2.272 -7.095 0.511 1.00 95.69 77 ILE A C 1
ATOM 588 O O . ILE A 1 77 ? -1.608 -8.097 0.250 1.00 95.69 77 ILE A O 1
ATOM 592 N N . ILE A 1 78 ? -3.552 -6.963 0.179 1.00 96.56 78 ILE A N 1
ATOM 593 C CA . ILE A 1 78 ? -4.339 -8.040 -0.408 1.00 96.56 78 ILE A CA 1
ATOM 594 C C . ILE A 1 78 ? -4.997 -7.542 -1.683 1.00 96.56 78 ILE A C 1
ATOM 596 O O . ILE A 1 78 ? -5.803 -6.610 -1.668 1.00 96.56 78 ILE A O 1
ATOM 600 N N . PHE A 1 79 ? -4.675 -8.192 -2.793 1.00 95.25 79 PHE A N 1
ATOM 601 C CA . PHE A 1 79 ? -5.365 -7.993 -4.056 1.00 95.25 79 PHE A CA 1
ATOM 602 C C . PHE A 1 79 ? -6.643 -8.834 -4.097 1.00 95.25 79 PHE A C 1
ATOM 604 O O . PHE A 1 79 ? -6.691 -9.969 -3.619 1.00 95.25 79 PHE A O 1
ATOM 611 N N . SER A 1 80 ? -7.676 -8.280 -4.724 1.00 94.81 80 SER A N 1
ATOM 612 C CA . SER A 1 80 ? -8.821 -9.055 -5.209 1.00 94.81 80 SER A CA 1
ATOM 613 C C . SER A 1 80 ? -8.356 -10.162 -6.162 1.00 94.81 80 SER A C 1
ATOM 615 O O . SER A 1 80 ? -7.333 -10.034 -6.833 1.00 94.81 80 SER A O 1
ATOM 617 N N . GLY A 1 81 ? -9.135 -11.231 -6.281 1.00 91.38 81 GLY A N 1
ATOM 618 C CA . GLY A 1 81 ? -8.873 -12.390 -7.134 1.00 91.38 81 GLY A CA 1
ATOM 619 C C . GLY A 1 81 ? -8.782 -12.053 -8.624 1.00 91.38 81 GLY A C 1
ATOM 620 O O . GLY A 1 81 ? -8.114 -12.761 -9.370 1.00 91.38 81 GLY A O 1
ATOM 621 N N . GLN A 1 82 ? -9.399 -10.950 -9.060 1.00 88.50 82 GLN A N 1
ATOM 622 C CA . GLN A 1 82 ? -9.246 -10.431 -10.426 1.00 88.50 82 GLN A CA 1
ATOM 623 C C . GLN A 1 82 ? -8.022 -9.520 -10.593 1.00 88.50 82 GLN A C 1
ATOM 625 O O . GLN A 1 82 ? -7.654 -9.188 -11.713 1.00 88.50 82 GLN A O 1
ATOM 630 N N . GLY A 1 83 ? -7.394 -9.092 -9.497 1.00 86.56 83 GLY A N 1
ATOM 631 C CA . GLY A 1 83 ? -6.211 -8.239 -9.532 1.00 86.56 83 GLY A CA 1
ATOM 632 C C . GLY A 1 83 ? -6.471 -6.805 -10.000 1.00 86.56 83 GLY A C 1
ATOM 633 O O . GLY A 1 83 ? -5.509 -6.135 -10.350 1.00 86.56 83 GLY A O 1
ATOM 634 N N . HIS A 1 84 ? -7.728 -6.337 -10.009 1.00 86.19 84 HIS A N 1
ATOM 635 C CA . HIS A 1 84 ? -8.120 -4.958 -10.371 1.00 86.19 84 HIS A CA 1
ATOM 636 C C . HIS A 1 84 ? -8.344 -4.046 -9.160 1.00 86.19 84 HIS A C 1
ATOM 638 O O . HIS A 1 84 ? -8.400 -2.825 -9.281 1.00 86.19 84 HIS A O 1
ATOM 644 N N . TYR A 1 85 ? -8.436 -4.635 -7.975 1.00 90.31 85 TYR A N 1
ATOM 645 C CA . TYR A 1 85 ? -8.558 -3.923 -6.711 1.00 90.31 85 TYR A CA 1
ATOM 646 C C . TYR A 1 85 ? -7.570 -4.492 -5.715 1.00 90.31 85 TYR A C 1
ATOM 648 O O . TYR A 1 85 ? -7.275 -5.691 -5.756 1.00 90.31 85 TYR A O 1
ATOM 656 N N . PHE A 1 86 ? -7.131 -3.658 -4.782 1.00 92.62 86 PHE A N 1
ATOM 657 C CA . PHE A 1 86 ? -6.377 -4.111 -3.624 1.00 92.62 86 PHE A CA 1
ATOM 658 C C . PHE A 1 86 ? -6.732 -3.298 -2.382 1.00 92.62 86 PHE A C 1
ATOM 660 O O . PHE A 1 86 ? -7.199 -2.162 -2.469 1.00 92.62 86 PHE A O 1
ATOM 667 N N . GLY A 1 87 ? -6.559 -3.924 -1.225 1.00 93.50 87 GLY A N 1
ATOM 668 C CA . GLY A 1 87 ? -6.686 -3.313 0.087 1.00 93.50 87 GLY A CA 1
ATOM 669 C C . GLY A 1 87 ? -5.343 -3.330 0.801 1.00 93.50 87 GLY A C 1
ATOM 670 O O . GLY A 1 87 ? -4.541 -4.239 0.585 1.00 93.50 87 GLY A O 1
ATOM 671 N N . VAL A 1 88 ? -5.104 -2.324 1.635 1.00 94.81 88 VAL A N 1
ATOM 672 C CA . VAL A 1 88 ? -3.865 -2.164 2.396 1.00 94.81 88 VAL A CA 1
ATOM 673 C C . VAL A 1 88 ? -4.184 -1.760 3.823 1.00 94.81 88 VAL A C 1
ATOM 675 O O . VAL A 1 88 ? -4.936 -0.809 4.033 1.00 94.81 88 VAL A O 1
ATOM 678 N N . GLU A 1 89 ? -3.599 -2.445 4.796 1.00 95.81 89 GLU A N 1
ATOM 679 C CA . GLU A 1 89 ? -3.594 -2.010 6.191 1.00 95.81 89 GLU A CA 1
ATOM 680 C C . GLU A 1 89 ? -2.700 -0.769 6.345 1.00 95.81 89 GLU A C 1
ATOM 682 O O . GLU A 1 89 ? -1.591 -0.720 5.804 1.00 95.81 89 GLU A O 1
ATOM 687 N N . CYS A 1 90 ? -3.160 0.256 7.071 1.00 94.88 90 CYS A N 1
ATOM 688 C CA . CYS A 1 90 ? -2.334 1.440 7.297 1.00 94.88 90 CYS A CA 1
ATOM 689 C C . CYS A 1 90 ? -1.047 1.054 8.050 1.00 94.88 90 CYS A C 1
ATOM 691 O O . CYS A 1 90 ? -1.111 0.532 9.163 1.00 94.88 90 CYS A O 1
ATOM 693 N N . GLY A 1 91 ? 0.120 1.384 7.486 1.00 95.25 91 GLY A N 1
ATOM 694 C CA . GLY A 1 91 ? 1.384 1.375 8.231 1.00 95.25 91 GLY A CA 1
ATOM 695 C C . GLY A 1 91 ? 1.400 2.454 9.306 1.00 95.25 91 GLY A C 1
ATOM 696 O O . GLY A 1 91 ? 0.451 3.220 9.413 1.00 95.25 91 GLY A O 1
ATOM 697 N N . THR A 1 92 ? 2.489 2.567 10.061 1.00 95.31 92 THR A N 1
ATOM 698 C CA . THR A 1 92 ? 2.654 3.646 11.053 1.00 95.31 92 THR A CA 1
ATOM 699 C C .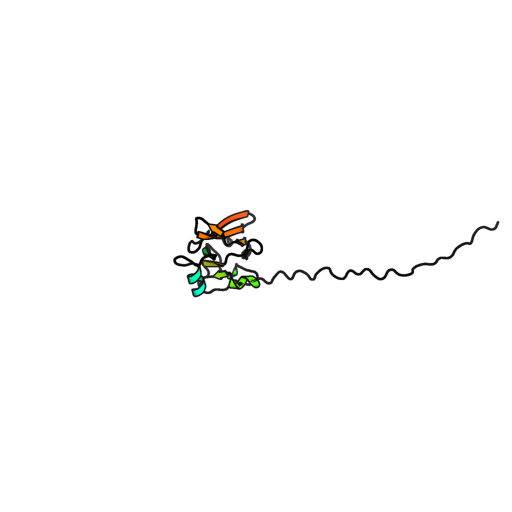 THR A 1 92 ? 3.395 4.843 10.458 1.00 95.31 92 THR A C 1
ATOM 701 O O . THR A 1 92 ? 3.945 4.759 9.363 1.00 95.31 92 THR A O 1
ATOM 704 N N . ASP A 1 93 ? 3.453 5.965 11.179 1.00 91.00 93 ASP A N 1
ATOM 705 C CA . ASP A 1 93 ? 4.296 7.105 10.784 1.00 91.00 93 ASP A CA 1
ATOM 706 C C . ASP A 1 93 ? 5.789 6.751 10.711 1.00 91.00 93 ASP A C 1
ATOM 708 O O . ASP A 1 93 ? 6.504 7.262 9.852 1.00 91.00 93 ASP A O 1
ATOM 712 N N . ALA A 1 94 ? 6.260 5.887 11.616 1.00 93.81 94 ALA A N 1
ATOM 713 C CA . ALA A 1 94 ? 7.656 5.455 11.670 1.00 93.81 94 ALA A CA 1
ATOM 714 C C . ALA A 1 94 ? 7.963 4.340 10.658 1.00 93.81 94 ALA A C 1
ATOM 716 O O . ALA A 1 94 ? 9.087 4.231 10.175 1.00 93.81 94 ALA A O 1
ATOM 71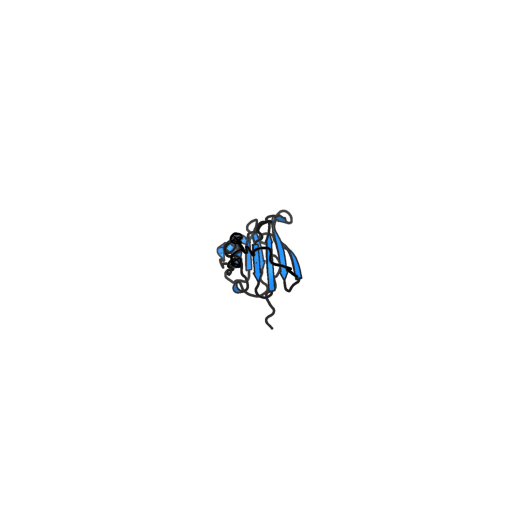7 N N . GLU A 1 95 ? 6.961 3.521 10.341 1.00 94.19 95 GLU A N 1
ATOM 718 C CA . GLU A 1 95 ? 7.063 2.395 9.417 1.00 94.19 95 GLU A CA 1
ATOM 719 C C . GLU A 1 95 ? 5.879 2.411 8.440 1.00 94.19 95 GLU A C 1
ATOM 721 O O . GLU A 1 95 ? 4.897 1.682 8.650 1.00 94.19 95 GLU A O 1
ATOM 726 N N . PRO A 1 96 ? 5.933 3.257 7.394 1.00 95.69 96 PRO A N 1
ATOM 727 C CA . PRO A 1 96 ? 4.934 3.242 6.339 1.00 95.69 96 PRO A CA 1
ATOM 728 C C . PRO A 1 96 ? 5.007 1.929 5.560 1.00 95.69 96 PRO A C 1
ATOM 730 O O . PRO A 1 96 ? 6.065 1.307 5.438 1.00 95.69 96 PRO A O 1
ATOM 733 N N . ILE A 1 97 ? 3.877 1.529 4.984 1.00 96.50 97 ILE A N 1
ATOM 734 C CA . ILE A 1 97 ? 3.855 0.450 4.004 1.00 96.50 97 ILE A CA 1
ATOM 735 C C . ILE A 1 97 ? 4.218 1.037 2.648 1.00 96.50 97 ILE A C 1
ATOM 737 O O . ILE A 1 97 ? 3.462 1.845 2.107 1.00 96.50 97 ILE A O 1
ATOM 741 N N . THR A 1 98 ? 5.359 0.615 2.105 1.00 95.44 98 THR A N 1
ATOM 742 C CA . THR A 1 98 ? 5.827 1.047 0.784 1.00 95.44 98 THR A CA 1
ATOM 743 C C . THR A 1 98 ? 5.565 -0.027 -0.265 1.00 95.44 98 THR A C 1
ATOM 745 O O . THR A 1 98 ? 6.171 -1.105 -0.254 1.00 95.44 98 THR A O 1
ATOM 748 N N . ILE A 1 99 ? 4.713 0.303 -1.228 1.00 93.75 99 ILE A N 1
ATOM 749 C CA . ILE A 1 99 ? 4.392 -0.524 -2.389 1.00 93.75 99 ILE A CA 1
ATOM 750 C C . ILE A 1 99 ? 5.158 0.025 -3.587 1.00 93.75 99 ILE A C 1
ATOM 752 O O . ILE A 1 99 ? 4.933 1.161 -3.992 1.00 93.75 99 ILE A O 1
ATOM 756 N N . GLN A 1 100 ? 6.063 -0.763 -4.158 1.00 93.81 100 GLN A N 1
ATOM 757 C CA . GLN A 1 100 ? 6.738 -0.399 -5.404 1.00 93.81 100 GLN A CA 1
ATOM 758 C C . GLN A 1 100 ? 5.911 -0.852 -6.595 1.00 93.81 100 GLN A C 1
ATOM 760 O O . GLN A 1 100 ? 5.341 -1.941 -6.567 1.00 93.81 100 GLN A O 1
ATOM 765 N N . VAL A 1 101 ? 5.903 -0.030 -7.638 1.00 90.62 101 VAL A N 1
ATOM 766 C CA . VAL A 1 101 ? 5.210 -0.284 -8.900 1.00 90.62 101 VAL A CA 1
ATOM 767 C C . VAL A 1 101 ? 6.232 -0.224 -10.023 1.00 90.62 101 VAL A C 1
ATOM 769 O O . VAL A 1 101 ? 6.829 0.829 -10.284 1.00 90.62 101 VAL A O 1
ATOM 772 N N . GLU A 1 102 ? 6.467 -1.364 -10.666 1.00 89.06 102 GLU A N 1
ATOM 773 C CA . GLU A 1 102 ? 7.558 -1.535 -11.620 1.00 89.06 102 GLU A CA 1
ATOM 774 C C . GLU A 1 102 ? 7.480 -0.514 -12.765 1.00 89.06 102 GLU A C 1
ATOM 776 O O . GLU A 1 102 ? 6.491 -0.403 -13.490 1.00 89.06 102 GLU A O 1
ATOM 781 N N . GLY A 1 103 ? 8.551 0.268 -12.928 1.00 85.44 103 GLY A N 1
ATOM 782 C CA . GLY A 1 103 ? 8.649 1.279 -13.982 1.00 85.44 103 GLY A CA 1
ATOM 783 C C . GLY A 1 103 ? 7.730 2.497 -13.818 1.00 85.44 103 GLY A C 1
ATOM 784 O O . GLY A 1 103 ? 7.650 3.291 -14.754 1.00 85.44 103 GLY A O 1
ATOM 785 N N . VAL A 1 104 ? 7.059 2.660 -12.671 1.00 86.88 104 VAL A N 1
ATOM 786 C CA . VAL A 1 104 ? 6.158 3.794 -12.387 1.00 86.88 104 VAL A CA 1
ATOM 787 C C . VAL A 1 104 ? 6.638 4.611 -11.189 1.00 86.88 104 VAL A C 1
ATOM 789 O O . VAL A 1 104 ? 6.746 5.836 -11.289 1.00 86.88 104 VAL A O 1
ATOM 792 N N . GLY A 1 105 ? 6.928 3.957 -10.061 1.00 90.38 105 GLY A N 1
ATOM 793 C CA . GLY A 1 105 ? 7.284 4.625 -8.808 1.00 90.38 105 GLY A CA 1
ATOM 794 C C . GLY A 1 105 ? 6.845 3.834 -7.576 1.00 90.38 105 GLY A C 1
ATOM 795 O O . GLY A 1 105 ? 6.908 2.609 -7.586 1.00 90.38 105 GLY A O 1
ATOM 796 N N . HIS A 1 106 ? 6.399 4.521 -6.522 1.00 92.50 106 HIS A N 1
ATOM 797 C CA . HIS A 1 106 ? 5.954 3.895 -5.271 1.00 92.50 106 HIS A CA 1
ATOM 798 C C . HIS A 1 106 ? 4.762 4.605 -4.631 1.00 92.50 106 HIS A C 1
ATOM 800 O O . HIS A 1 106 ? 4.528 5.794 -4.858 1.00 92.50 106 HIS A O 1
ATOM 806 N N . LEU A 1 107 ? 4.059 3.861 -3.780 1.00 91.56 107 LEU A N 1
ATOM 807 C CA . LEU A 1 107 ? 3.057 4.357 -2.848 1.00 91.56 107 LEU A CA 1
ATOM 808 C C . LEU A 1 107 ? 3.543 4.132 -1.421 1.00 91.56 107 LEU A C 1
ATOM 810 O O . LEU A 1 107 ? 3.935 3.018 -1.084 1.00 91.56 107 LEU A O 1
ATOM 814 N N . ASP A 1 108 ? 3.420 5.153 -0.585 1.00 94.31 108 ASP A N 1
ATOM 815 C CA . ASP A 1 108 ? 3.613 5.067 0.856 1.00 94.31 108 ASP A CA 1
ATOM 816 C C . ASP A 1 108 ? 2.274 5.243 1.564 1.00 94.31 108 ASP A C 1
ATOM 818 O O . ASP A 1 108 ? 1.544 6.215 1.337 1.00 94.31 108 ASP A O 1
ATOM 822 N N . ILE A 1 109 ? 1.952 4.293 2.438 1.00 94.00 109 ILE A N 1
ATOM 823 C CA . ILE A 1 109 ? 0.677 4.229 3.148 1.00 94.00 109 ILE A CA 1
ATOM 824 C C . ILE A 1 109 ? 0.960 4.220 4.645 1.00 94.00 109 ILE A C 1
ATOM 826 O O . ILE A 1 109 ? 1.573 3.290 5.175 1.00 94.00 109 ILE A O 1
ATOM 830 N N . LYS A 1 110 ? 0.497 5.262 5.333 1.00 94.44 110 LYS A N 1
ATOM 831 C CA . LYS A 1 110 ? 0.743 5.482 6.763 1.00 94.44 110 LYS A CA 1
ATOM 832 C C . LYS A 1 110 ? -0.523 5.879 7.514 1.00 94.44 110 LYS A C 1
ATOM 834 O O . LYS A 1 110 ? -1.506 6.318 6.912 1.00 94.44 110 LYS A O 1
ATOM 839 N N . GLY A 1 111 ? -0.493 5.733 8.831 1.00 92.38 111 GLY A N 1
ATOM 840 C CA . GLY A 1 111 ? -1.608 5.997 9.728 1.00 92.38 111 GLY A CA 1
ATOM 841 C C . GLY A 1 111 ? -1.598 5.069 10.948 1.00 92.38 111 GLY A C 1
ATOM 842 O O . GLY A 1 111 ? -0.532 4.708 11.440 1.00 92.38 111 GLY A O 1
ATOM 843 N N . PRO A 1 112 ? -2.769 4.708 11.487 1.00 91.19 112 PRO A N 1
ATOM 844 C CA . PRO A 1 112 ? -4.092 5.209 11.114 1.00 91.19 112 PRO A CA 1
ATOM 845 C C . PRO A 1 112 ? -4.296 6.693 11.467 1.00 91.19 112 PRO A C 1
ATOM 847 O O . PRO A 1 112 ? -3.781 7.182 12.469 1.00 91.19 112 PRO A O 1
ATOM 850 N N . TYR A 1 113 ? -5.107 7.404 10.680 1.00 89.88 113 TYR A N 1
ATOM 851 C CA . TYR A 1 113 ? -5.553 8.775 10.967 1.00 89.88 113 TYR A CA 1
ATOM 852 C C . TYR A 1 113 ? -7.073 8.892 10.947 1.00 89.88 113 TYR A C 1
ATOM 854 O O . TYR A 1 113 ? -7.776 8.038 10.416 1.00 89.88 113 TYR A O 1
ATOM 862 N N . THR A 1 114 ? -7.588 9.999 11.483 1.00 90.25 114 THR A N 1
ATOM 863 C CA . THR A 1 114 ? -8.996 10.374 11.313 1.00 90.25 114 THR A CA 1
ATOM 864 C C . THR A 1 114 ? -9.144 11.310 10.116 1.00 90.25 114 THR A C 1
ATOM 866 O O . THR A 1 114 ? -8.668 12.441 10.143 1.00 90.25 114 THR A O 1
ATOM 869 N N . VAL A 1 115 ? -9.841 10.853 9.079 1.00 82.06 115 VAL A N 1
ATOM 870 C CA . VAL A 1 115 ? -10.118 11.583 7.837 1.00 82.06 115 VAL A CA 1
ATOM 871 C C . VAL A 1 115 ? -11.626 11.801 7.752 1.00 82.06 115 VAL A C 1
ATOM 873 O O . VAL A 1 115 ? -12.393 10.844 7.663 1.00 82.06 115 VAL A O 1
ATOM 876 N N . ASN A 1 116 ? -12.077 13.056 7.816 1.00 84.25 116 ASN A N 1
ATOM 877 C CA . ASN A 1 116 ? -13.506 13.412 7.804 1.00 84.25 116 ASN A CA 1
ATOM 878 C C . ASN A 1 116 ? -14.344 12.625 8.837 1.00 84.25 116 ASN A C 1
ATOM 880 O O . ASN A 1 116 ? -15.458 12.189 8.552 1.00 84.25 116 ASN A O 1
ATOM 884 N N . GLY A 1 117 ? -13.785 12.399 10.032 1.00 87.50 117 GLY A N 1
ATOM 885 C CA . GLY A 1 117 ? -14.445 11.657 11.112 1.00 87.50 117 GLY A CA 1
ATOM 886 C C . GLY A 1 117 ? -14.433 10.131 10.961 1.00 87.50 117 GLY A C 1
ATOM 887 O O . GLY A 1 117 ? -15.067 9.449 11.761 1.00 87.50 117 GLY A O 1
ATOM 888 N N . LYS A 1 118 ? -13.723 9.582 9.968 1.00 86.00 118 LYS A N 1
ATOM 889 C CA . LYS A 1 118 ? -13.560 8.135 9.765 1.00 86.00 118 LYS A CA 1
ATOM 890 C C . LYS A 1 118 ? -12.092 7.717 9.916 1.00 86.00 118 LYS A C 1
ATOM 892 O O . LYS A 1 118 ? -11.217 8.480 9.511 1.00 86.00 118 LYS A O 1
ATOM 897 N N . PRO A 1 119 ? -11.800 6.526 10.463 1.00 89.19 119 PRO A N 1
ATOM 898 C CA . PRO A 1 119 ? -10.443 5.985 10.468 1.00 89.19 119 PRO A CA 1
ATOM 899 C C . PRO A 1 119 ? -9.994 5.704 9.031 1.00 89.19 119 PRO A C 1
ATOM 901 O O . PRO A 1 119 ? -10.764 5.138 8.263 1.00 89.19 119 PRO A O 1
ATOM 904 N N . GLY A 1 120 ? -8.775 6.084 8.665 1.00 88.75 120 GLY A N 1
ATOM 905 C CA . GLY A 1 120 ? -8.228 5.934 7.317 1.00 88.75 120 GLY A CA 1
ATOM 906 C C . GLY A 1 120 ? -6.704 6.027 7.294 1.00 88.75 120 GLY A C 1
ATOM 907 O O . GLY A 1 120 ? -6.065 6.102 8.344 1.00 88.75 120 GLY A O 1
ATOM 908 N N . CYS A 1 121 ? -6.125 6.037 6.096 1.00 91.69 121 CYS A N 1
ATOM 909 C CA . CYS A 1 121 ? -4.683 6.166 5.890 1.00 91.69 121 CYS A CA 1
ATOM 910 C C . CYS A 1 121 ? -4.362 7.468 5.148 1.00 91.69 121 CYS A C 1
ATOM 912 O O . CYS A 1 121 ? -5.131 7.901 4.286 1.00 91.69 121 CYS A O 1
ATOM 914 N N . ALA A 1 122 ? -3.200 8.055 5.427 1.00 91.00 122 ALA A N 1
ATOM 915 C CA . ALA A 1 122 ? -2.610 9.035 4.526 1.00 91.00 122 ALA A CA 1
ATOM 916 C C . ALA A 1 122 ? -1.805 8.291 3.465 1.00 91.00 122 ALA A C 1
ATOM 918 O O . ALA A 1 122 ? -1.079 7.339 3.764 1.00 91.00 122 ALA A O 1
ATOM 919 N N . ILE A 1 123 ? -1.955 8.747 2.231 1.00 90.50 123 ILE A N 1
ATOM 920 C CA . ILE A 1 123 ? -1.318 8.188 1.052 1.00 90.50 123 ILE A CA 1
ATOM 921 C C . ILE A 1 123 ? -0.350 9.232 0.516 1.00 90.50 123 ILE A C 1
ATOM 923 O O . ILE A 1 123 ? -0.707 10.404 0.379 1.00 90.50 123 ILE A O 1
ATOM 927 N N . GLY A 1 124 ? 0.858 8.807 0.189 1.00 90.06 124 GLY A N 1
ATOM 928 C CA . GLY A 1 124 ? 1.838 9.605 -0.529 1.00 90.06 124 GLY A CA 1
ATOM 929 C C . GLY A 1 124 ? 2.641 8.736 -1.481 1.00 90.06 124 GLY A C 1
ATOM 930 O O . GLY A 1 124 ? 2.379 7.542 -1.615 1.00 90.06 124 GLY A O 1
ATOM 931 N N . GLY A 1 125 ? 3.619 9.339 -2.138 1.00 90.50 125 GLY A N 1
ATOM 932 C CA . GLY A 1 125 ? 4.604 8.605 -2.915 1.00 90.50 125 GLY A CA 1
ATOM 933 C C . GLY A 1 125 ? 5.085 9.393 -4.118 1.00 90.50 125 GLY A C 1
ATOM 934 O O . GLY A 1 125 ? 4.945 10.619 -4.190 1.00 90.50 125 GLY A O 1
ATOM 935 N N . MET A 1 126 ? 5.640 8.660 -5.075 1.00 89.50 126 MET A N 1
ATOM 936 C CA . MET A 1 126 ? 6.154 9.200 -6.325 1.00 89.50 126 MET A CA 1
ATOM 937 C C . MET A 1 126 ? 5.639 8.388 -7.506 1.00 89.50 126 MET A C 1
ATOM 939 O O . MET A 1 126 ? 5.622 7.162 -7.469 1.00 89.50 126 MET A O 1
ATOM 943 N N . MET A 1 127 ? 5.271 9.080 -8.576 1.00 85.75 127 MET A N 1
ATOM 944 C CA . MET A 1 127 ? 4.764 8.494 -9.808 1.00 85.75 127 MET A CA 1
ATOM 945 C C . MET A 1 127 ? 5.329 9.270 -10.995 1.00 85.75 127 MET A C 1
ATOM 947 O O . MET A 1 127 ? 5.152 10.483 -11.081 1.00 85.75 127 MET A O 1
ATOM 951 N N . TYR A 1 128 ? 6.049 8.586 -11.888 1.00 87.62 128 TYR A N 1
ATOM 952 C CA . TYR A 1 128 ? 6.739 9.202 -13.031 1.00 87.62 128 TYR A CA 1
ATOM 953 C C . TYR A 1 128 ? 7.591 10.427 -12.633 1.00 87.62 128 TYR A C 1
ATOM 955 O O . TYR A 1 128 ? 7.630 11.439 -13.331 1.00 87.62 128 TYR A O 1
ATOM 963 N N . GLY A 1 129 ? 8.248 10.354 -11.470 1.00 87.81 129 GLY A N 1
ATOM 964 C CA . GLY A 1 129 ? 9.076 11.435 -10.923 1.00 87.81 129 GLY A CA 1
ATOM 965 C C . GLY A 1 129 ? 8.310 12.586 -10.259 1.00 87.81 129 GLY A C 1
ATOM 966 O O . GLY A 1 129 ? 8.941 13.529 -9.787 1.00 87.81 129 GLY A O 1
ATOM 967 N N . GLN A 1 130 ? 6.976 12.533 -10.191 1.00 85.50 130 GLN A N 1
ATOM 968 C CA . GLN A 1 130 ? 6.150 13.541 -9.525 1.00 85.50 130 GLN A CA 1
ATOM 969 C C . GLN A 1 130 ? 5.624 13.030 -8.185 1.00 85.50 130 GLN A C 1
ATOM 971 O O . GLN A 1 130 ? 5.173 11.890 -8.074 1.00 85.50 130 GLN A O 1
ATOM 976 N N . TYR A 1 131 ? 5.666 13.889 -7.168 1.00 86.75 131 TYR A N 1
ATOM 977 C CA . TYR A 1 131 ? 5.089 13.592 -5.861 1.00 86.75 131 TYR A CA 1
ATOM 978 C C . TYR A 1 131 ? 3.574 13.770 -5.881 1.00 86.75 131 TYR A C 1
ATOM 980 O O . TYR A 1 131 ? 3.054 14.709 -6.485 1.00 86.75 131 TYR A O 1
ATOM 988 N N . PHE A 1 132 ? 2.875 12.902 -5.163 1.00 84.19 132 PHE A N 1
ATOM 989 C CA . PHE A 1 132 ? 1.436 13.006 -4.947 1.00 84.19 132 PHE A CA 1
ATOM 990 C C . PHE A 1 132 ? 1.102 12.714 -3.484 1.00 84.19 132 PHE A C 1
ATOM 992 O O . PHE A 1 132 ? 1.916 12.166 -2.737 1.00 84.19 132 PHE A O 1
ATOM 999 N N . GLY A 1 133 ? -0.111 13.073 -3.068 1.00 86.81 133 GLY A N 1
ATOM 1000 C CA . GLY A 1 133 ? -0.599 12.722 -1.745 1.00 86.81 133 GLY A CA 1
ATOM 1001 C C . GLY A 1 133 ? -2.090 12.958 -1.566 1.00 86.81 133 GLY A C 1
ATOM 1002 O O . GLY A 1 133 ? -2.729 13.656 -2.352 1.00 86.81 133 GLY A O 1
ATOM 1003 N N . GLY A 1 134 ? -2.634 12.359 -0.515 1.00 87.38 134 GLY A N 1
ATOM 1004 C CA . GLY A 1 134 ? -4.017 12.521 -0.088 1.00 87.38 134 GLY A CA 1
ATOM 1005 C C . GLY A 1 134 ? -4.383 11.495 0.979 1.00 87.38 134 GLY A C 1
ATOM 1006 O O . GLY A 1 134 ? -3.515 11.032 1.713 1.00 87.38 134 GLY A O 1
ATOM 1007 N N . ASN A 1 135 ? -5.668 11.166 1.103 1.00 87.00 135 ASN A N 1
ATOM 1008 C CA . ASN A 1 135 ? -6.175 10.332 2.192 1.00 87.00 135 ASN A CA 1
ATOM 1009 C C . ASN A 1 135 ? -7.173 9.288 1.693 1.00 87.00 135 ASN A C 1
ATOM 1011 O O . ASN A 1 135 ? -8.124 9.637 0.995 1.00 87.00 135 ASN A O 1
ATOM 1015 N N . ALA A 1 136 ? -7.013 8.045 2.133 1.00 85.38 136 ALA A N 1
ATOM 1016 C CA . ALA A 1 136 ? -7.924 6.947 1.846 1.00 85.38 136 ALA A CA 1
ATOM 1017 C C . ALA A 1 136 ? -8.747 6.590 3.088 1.00 85.38 136 ALA A C 1
ATOM 1019 O O . ALA A 1 136 ? -8.221 6.549 4.201 1.00 85.38 136 ALA A O 1
ATOM 1020 N N . VAL A 1 137 ? -10.034 6.303 2.892 1.00 82.31 137 VAL A N 1
ATOM 1021 C CA . VAL A 1 137 ? -10.932 5.810 3.946 1.00 82.31 137 VAL A CA 1
ATOM 1022 C C . VAL A 1 137 ? -11.540 4.463 3.539 1.00 82.31 137 VAL A C 1
ATOM 1024 O O . VAL A 1 137 ? -11.714 4.219 2.342 1.00 82.31 137 VAL A O 1
ATOM 1027 N N . PRO A 1 138 ? -11.904 3.603 4.504 1.00 78.94 138 PRO A N 1
ATOM 1028 C CA . PRO A 1 138 ? -12.509 2.304 4.244 1.00 78.94 138 PRO A CA 1
ATOM 1029 C C . PRO A 1 138 ? -13.740 2.389 3.338 1.00 78.94 138 PRO A C 1
ATOM 1031 O O . PRO A 1 138 ? -14.531 3.335 3.415 1.00 78.94 138 PRO A O 1
ATOM 1034 N N . GLY A 1 139 ? -13.890 1.391 2.463 1.00 68.56 139 GLY A N 1
ATOM 1035 C CA . GLY A 1 139 ? -15.040 1.250 1.561 1.00 68.56 139 GLY A CA 1
ATOM 1036 C C . GLY A 1 139 ? -15.142 2.307 0.454 1.00 68.56 139 GLY A C 1
ATOM 1037 O O . GLY A 1 139 ? -16.040 2.224 -0.380 1.00 68.56 139 GLY A O 1
ATOM 1038 N N . THR A 1 140 ? -14.241 3.294 0.414 1.00 67.44 140 THR A N 1
ATOM 1039 C CA . THR A 1 140 ? -14.162 4.272 -0.676 1.00 67.44 140 THR A CA 1
ATOM 1040 C C . THR A 1 140 ? -12.918 3.958 -1.501 1.00 67.44 140 THR A C 1
ATOM 1042 O O . THR A 1 140 ? -11.819 4.075 -0.958 1.00 67.44 140 THR A O 1
ATOM 1045 N N . PRO A 1 141 ? -13.048 3.546 -2.776 1.00 63.25 141 PRO A N 1
ATOM 1046 C CA . PRO A 1 141 ? -11.885 3.338 -3.627 1.00 63.25 141 PRO A CA 1
ATOM 1047 C C . PRO A 1 141 ? -11.130 4.664 -3.758 1.00 63.25 141 PRO A C 1
ATOM 1049 O O . PRO A 1 141 ? -11.644 5.648 -4.292 1.00 63.25 141 PRO A O 1
ATOM 1052 N N . TYR A 1 142 ? -9.930 4.703 -3.191 1.00 61.66 142 TYR A N 1
ATOM 1053 C CA . TYR A 1 142 ? -9.013 5.819 -3.293 1.00 61.66 142 TYR A CA 1
ATOM 1054 C C . TYR A 1 142 ? -8.271 5.745 -4.624 1.00 61.66 142 TYR A C 1
ATOM 1056 O O . TYR A 1 142 ? -7.822 4.669 -5.013 1.00 61.66 142 TYR A O 1
ATOM 1064 N N . ALA A 1 143 ? -8.194 6.913 -5.267 1.00 52.06 143 ALA A N 1
ATOM 1065 C CA . ALA A 1 143 ? -7.451 7.291 -6.466 1.00 52.06 143 ALA A CA 1
ATOM 1066 C C . ALA A 1 143 ? -7.048 6.164 -7.434 1.00 52.06 143 ALA A C 1
ATOM 1068 O O . ALA A 1 143 ? -6.193 5.329 -7.155 1.00 52.06 143 ALA A O 1
ATOM 1069 N N . ASP A 1 144 ? -7.585 6.279 -8.639 1.00 55.47 144 ASP A N 1
ATOM 1070 C CA . ASP A 1 144 ? -7.061 5.731 -9.881 1.00 55.47 144 ASP A CA 1
ATOM 1071 C C . ASP A 1 144 ? -5.511 5.861 -9.951 1.00 55.47 144 ASP A C 1
ATOM 1073 O O . ASP A 1 144 ? -4.974 6.946 -10.185 1.00 55.47 144 ASP A O 1
ATOM 1077 N N . PHE A 1 145 ? -4.778 4.757 -9.734 1.00 54.22 145 PHE A N 1
ATOM 1078 C CA . PHE A 1 145 ? -3.313 4.689 -9.873 1.00 54.22 145 PHE A CA 1
ATOM 1079 C C . PHE A 1 145 ? -2.938 4.187 -11.284 1.00 54.22 145 PHE A C 1
ATOM 1081 O O . PHE A 1 145 ? -3.362 3.090 -11.665 1.00 54.22 145 PHE A O 1
ATOM 1088 N N . PRO A 1 146 ? -2.181 4.940 -12.104 1.00 48.91 146 PRO A N 1
ATOM 1089 C CA . PRO A 1 146 ? -1.811 4.501 -13.443 1.00 48.91 146 PRO A CA 1
ATOM 1090 C C . PRO A 1 146 ? -0.612 3.550 -13.406 1.00 48.91 146 PRO A C 1
ATOM 1092 O O . PRO A 1 146 ? 0.449 3.879 -12.880 1.00 48.91 146 PRO A O 1
ATOM 1095 N N . VAL A 1 147 ? -0.756 2.402 -14.060 1.00 41.31 147 VAL A N 1
ATOM 1096 C CA . VAL A 1 147 ? 0.353 1.494 -14.376 1.00 41.31 147 VAL A CA 1
ATOM 1097 C C . VAL A 1 147 ? 0.734 1.701 -15.841 1.00 41.31 147 VAL A C 1
ATOM 1099 O O . VAL A 1 147 ? -0.152 1.911 -16.673 1.00 41.31 147 VAL A O 1
ATOM 1102 N N . LYS A 1 148 ? 2.047 1.753 -16.097 1.00 36.25 148 LYS A N 1
ATOM 1103 C CA . LYS A 1 148 ? 2.781 2.036 -17.349 1.00 36.25 148 LYS A CA 1
ATOM 1104 C C . LYS A 1 148 ? 1.938 2.089 -18.639 1.00 36.25 148 LYS A C 1
ATOM 1106 O O . LYS A 1 148 ? 1.225 1.145 -18.976 1.00 36.25 148 LYS A O 1
ATOM 1111 N N . PHE A 1 149 ? 2.093 3.153 -19.434 1.00 31.17 149 PHE A N 1
ATOM 1112 C CA . PHE A 1 149 ? 1.761 3.069 -20.860 1.00 31.17 149 PHE A CA 1
ATOM 1113 C C . PHE A 1 149 ? 2.714 2.037 -21.478 1.00 31.17 149 PHE A C 1
ATOM 1115 O O . PHE A 1 149 ? 3.923 2.252 -21.497 1.00 31.17 149 PHE A O 1
ATOM 1122 N N . ALA A 1 150 ? 2.190 0.882 -21.886 1.00 31.94 150 ALA A N 1
ATOM 1123 C CA . ALA A 1 150 ? 2.862 0.101 -22.910 1.00 31.94 150 ALA A CA 1
ATOM 1124 C C . ALA A 1 150 ? 2.742 0.919 -24.201 1.00 31.94 150 ALA A C 1
ATOM 1126 O O . ALA A 1 150 ? 1.618 1.260 -24.584 1.00 31.94 150 ALA A O 1
ATOM 1127 N N . ASP A 1 151 ? 3.883 1.298 -24.775 1.00 39.59 151 ASP A N 1
ATOM 1128 C CA . ASP A 1 151 ? 3.951 1.810 -26.146 1.00 39.59 151 ASP A CA 1
ATOM 1129 C C . ASP A 1 151 ? 3.483 0.733 -27.138 1.00 39.59 151 ASP A C 1
ATOM 1131 O O . ASP A 1 151 ? 3.837 -0.456 -26.932 1.00 39.59 151 ASP A O 1
#

Sequence (151 aa):
MIGRTVLTFALLASSIAYLPAFAQSPDSDPSRVSPKMDDAIWKQWCTGAGTPNHACFHLIKGSHTDYSVLTKDQDKIIFSGQGHYFGVECGTDAEPITIQVEGVGHLDIKGPYTVNGKPGCAIGGMMYGQYFGGNAVPGTPYADFPVKFAD

pLDDT: mean 79.61, std 18.67, range [31.17, 96.88]

Radius of gyration: 27.35 Å; chains: 1; bounding box: 110×30×42 Å